Protein AF-A0A523E6E7-F1 (afdb_monomer_lite)

Structure (mmCIF, N/CA/C/O backbone):
data_AF-A0A523E6E7-F1
#
_entry.id   AF-A0A523E6E7-F1
#
loop_
_atom_site.group_PDB
_atom_site.id
_atom_site.type_symbol
_atom_site.label_atom_id
_atom_site.label_alt_id
_atom_site.label_comp_id
_atom_site.label_asym_id
_atom_site.label_entity_id
_atom_site.label_seq_id
_atom_site.pdbx_PDB_ins_code
_atom_site.Cartn_x
_atom_site.Cartn_y
_atom_site.Cartn_z
_atom_site.occupancy
_atom_site.B_iso_or_equiv
_atom_site.auth_seq_id
_atom_site.auth_comp_id
_atom_site.auth_asym_id
_atom_site.auth_atom_id
_atom_site.pdbx_PDB_model_num
ATOM 1 N N . MET A 1 1 ? 13.402 0.781 24.641 1.00 36.25 1 MET A N 1
ATOM 2 C CA . MET A 1 1 ? 13.009 0.880 23.218 1.00 36.25 1 MET A CA 1
ATOM 3 C C . MET A 1 1 ? 12.503 -0.488 22.808 1.00 36.25 1 MET A C 1
ATOM 5 O O . MET A 1 1 ? 13.314 -1.386 22.673 1.00 36.25 1 MET A O 1
ATOM 9 N N . CYS A 1 2 ? 11.187 -0.697 22.772 1.00 40.44 2 CYS A N 1
ATOM 10 C CA . CYS A 1 2 ? 10.641 -2.023 22.488 1.00 40.44 2 CYS A CA 1
ATOM 11 C C . CYS A 1 2 ? 10.742 -2.290 20.979 1.00 40.44 2 CYS A C 1
ATOM 13 O O . CYS A 1 2 ? 10.109 -1.590 20.183 1.00 40.44 2 CYS A O 1
ATOM 15 N N . GLU A 1 3 ? 11.596 -3.249 20.613 1.00 47.66 3 GLU A N 1
ATOM 16 C CA . GLU A 1 3 ? 11.561 -3.948 19.330 1.00 47.66 3 GLU A CA 1
ATOM 17 C C . GLU A 1 3 ? 10.139 -4.454 19.070 1.00 47.66 3 GLU A C 1
ATOM 19 O O . GLU A 1 3 ? 9.447 -4.880 19.989 1.00 47.66 3 GLU A O 1
ATOM 24 N N . PHE A 1 4 ? 9.704 -4.307 17.819 1.00 52.44 4 PHE A N 1
ATOM 25 C CA . PHE A 1 4 ? 8.418 -4.697 17.238 1.00 52.44 4 PHE A CA 1
ATOM 26 C C . PHE A 1 4 ? 7.470 -5.480 18.163 1.00 52.44 4 PHE A C 1
ATOM 28 O O . PHE A 1 4 ? 7.649 -6.668 18.413 1.00 52.44 4 PHE A O 1
ATOM 35 N N . CYS A 1 5 ? 6.412 -4.803 18.619 1.00 62.81 5 CYS A N 1
ATOM 36 C CA . CYS A 1 5 ? 5.275 -5.452 19.260 1.00 62.81 5 CYS A CA 1
ATOM 37 C C . CYS A 1 5 ? 4.720 -6.520 18.306 1.00 62.81 5 CYS A C 1
ATOM 39 O O . CYS A 1 5 ? 4.321 -6.191 17.186 1.00 62.81 5 CYS A O 1
ATOM 41 N N . ASP A 1 6 ? 4.751 -7.783 18.736 1.00 79.25 6 ASP A N 1
ATOM 42 C CA . ASP A 1 6 ? 4.168 -8.908 18.007 1.00 79.25 6 ASP A CA 1
ATOM 43 C C . ASP A 1 6 ? 2.715 -8.563 17.625 1.00 79.25 6 ASP A C 1
ATOM 45 O O . ASP A 1 6 ? 1.896 -8.325 18.520 1.00 79.25 6 ASP A O 1
ATOM 49 N N . PRO A 1 7 ? 2.371 -8.507 16.325 1.00 74.31 7 PRO A N 1
ATOM 50 C CA . PRO A 1 7 ? 1.036 -8.118 15.883 1.00 74.31 7 PRO A CA 1
ATOM 51 C C . PRO A 1 7 ? -0.063 -9.058 16.393 1.00 74.31 7 PRO A C 1
ATOM 53 O O . PRO A 1 7 ? -1.216 -8.635 16.477 1.00 74.31 7 PRO A O 1
ATOM 56 N N . LEU A 1 8 ? 0.275 -10.295 16.774 1.00 81.69 8 LEU A N 1
ATOM 57 C CA . LEU A 1 8 ? -0.661 -11.247 17.377 1.00 81.69 8 LEU A CA 1
ATOM 58 C C . LEU A 1 8 ? -0.976 -10.927 18.845 1.00 81.69 8 LEU A C 1
ATOM 60 O O . LEU A 1 8 ? -1.970 -11.409 19.382 1.00 81.69 8 LEU A O 1
ATOM 64 N N . ARG A 1 9 ? -0.155 -10.099 19.497 1.00 86.50 9 ARG A N 1
ATOM 65 C CA . ARG A 1 9 ? -0.335 -9.671 20.893 1.00 86.50 9 ARG A CA 1
ATOM 66 C C . ARG A 1 9 ? -1.022 -8.316 21.027 1.00 86.50 9 ARG A C 1
ATOM 68 O O . ARG A 1 9 ? -1.317 -7.891 22.143 1.00 86.50 9 ARG A O 1
ATOM 75 N N . ILE A 1 10 ? -1.275 -7.628 19.915 1.00 87.94 10 ILE A N 1
ATOM 76 C CA . ILE A 1 10 ? -1.958 -6.337 19.926 1.00 87.94 10 ILE A CA 1
ATOM 77 C C . ILE A 1 10 ? -3.463 -6.572 20.126 1.00 87.94 10 ILE A C 1
ATOM 79 O O . ILE A 1 10 ? -4.079 -7.280 19.328 1.00 87.94 10 ILE A O 1
ATOM 83 N N . PRO A 1 11 ? -4.095 -5.949 21.138 1.00 92.19 11 PRO A N 1
ATOM 84 C CA . PRO A 1 11 ? -5.539 -6.019 21.313 1.00 92.19 11 PRO A CA 1
ATOM 85 C C . PRO A 1 11 ? -6.225 -5.108 20.286 1.00 92.19 11 PRO A C 1
ATOM 87 O O . PRO A 1 11 ? -6.617 -3.984 20.597 1.00 92.19 11 PRO A O 1
ATOM 90 N N . TRP A 1 12 ? -6.359 -5.571 19.040 1.00 93.81 12 TRP A N 1
ATOM 91 C CA . TRP A 1 12 ? -6.906 -4.773 17.935 1.00 93.81 12 TRP A CA 1
ATOM 92 C C . TRP A 1 12 ? -8.300 -4.207 18.247 1.00 93.81 12 TRP A C 1
ATOM 94 O O . TRP A 1 12 ? -8.553 -3.039 17.960 1.00 93.81 12 TRP A O 1
ATOM 104 N N . GLY A 1 13 ? -9.153 -4.971 18.941 1.00 94.31 13 GLY A N 1
ATOM 105 C CA . GLY A 1 13 ? -10.468 -4.513 19.409 1.00 94.31 13 GLY A CA 1
ATOM 106 C C . GLY A 1 13 ? -10.442 -3.404 20.483 1.00 94.31 13 GLY A C 1
ATOM 107 O O . GLY A 1 13 ? -11.434 -2.716 20.732 1.00 94.31 13 GLY A O 1
ATOM 108 N N . ALA A 1 14 ? -9.298 -3.162 21.124 1.00 95.00 14 ALA A N 1
ATOM 109 C CA . ALA A 1 14 ? -9.123 -2.070 22.083 1.00 95.00 14 ALA A CA 1
ATOM 110 C C . ALA A 1 14 ? -8.683 -0.754 21.417 1.00 95.00 14 ALA A C 1
ATOM 112 O O . ALA A 1 14 ? -8.590 0.282 22.080 1.00 95.00 14 ALA A O 1
ATOM 113 N N . LEU A 1 15 ? -8.422 -0.752 20.105 1.00 94.75 15 LEU A N 1
ATOM 114 C CA . LEU A 1 15 ? -8.057 0.469 19.397 1.00 94.75 15 LEU A CA 1
ATOM 115 C C . LEU A 1 15 ? -9.234 1.446 19.348 1.00 94.75 15 LEU A C 1
ATOM 117 O O . LEU A 1 15 ? -10.399 1.080 19.201 1.00 94.75 15 LEU A O 1
ATOM 121 N N . ARG A 1 16 ? -8.904 2.724 19.507 1.00 95.06 16 ARG A N 1
ATOM 122 C CA . ARG A 1 16 ? -9.839 3.846 19.505 1.00 95.06 16 ARG A CA 1
ATOM 123 C C . ARG A 1 16 ? -9.319 4.904 18.549 1.00 95.06 16 ARG A C 1
ATOM 125 O O . ARG A 1 16 ? -8.188 4.810 18.060 1.00 95.06 16 ARG A O 1
ATOM 132 N N . ARG A 1 17 ? -10.143 5.911 18.283 1.00 95.81 17 ARG A N 1
ATOM 133 C CA . ARG A 1 17 ? -9.821 6.987 17.344 1.00 95.81 17 ARG A CA 1
ATOM 134 C C . ARG A 1 17 ? -8.502 7.679 17.697 1.00 95.81 17 ARG A C 1
ATOM 136 O O . ARG A 1 17 ? -7.725 8.013 16.813 1.00 95.81 17 ARG A O 1
ATOM 143 N N . GLU A 1 18 ? -8.209 7.858 18.975 1.00 96.19 18 GLU A N 1
ATOM 144 C CA . GLU A 1 18 ? -6.989 8.499 19.470 1.00 96.19 18 GLU A CA 1
ATOM 145 C C . GLU A 1 18 ? -5.752 7.687 19.062 1.00 96.19 18 GLU A C 1
ATOM 147 O O . GLU A 1 18 ? -4.779 8.235 18.541 1.00 96.19 18 GLU A O 1
ATOM 152 N N . HIS A 1 19 ? -5.825 6.360 19.210 1.00 95.75 19 HIS A N 1
ATOM 153 C CA . HIS A 1 19 ? -4.760 5.440 18.816 1.00 95.75 19 HIS A CA 1
ATOM 154 C C . HIS A 1 19 ? -4.542 5.444 17.300 1.00 95.75 19 HIS A C 1
ATOM 156 O O . HIS A 1 19 ? -3.401 5.508 16.834 1.00 95.75 19 HIS A O 1
ATOM 162 N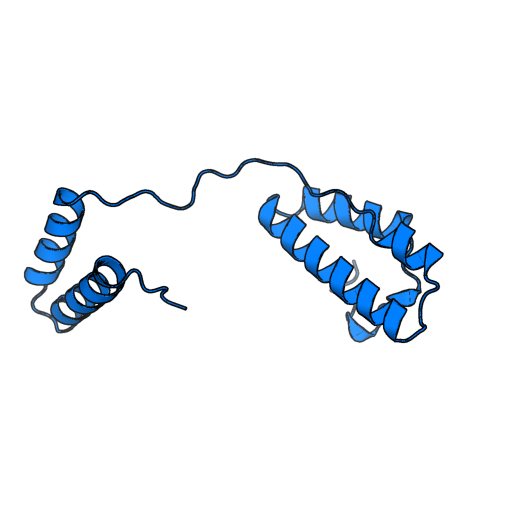 N . THR A 1 20 ? -5.621 5.409 16.513 1.00 96.31 20 THR A N 1
ATOM 163 C CA . THR A 1 20 ? -5.511 5.381 15.049 1.00 96.31 20 THR A CA 1
ATOM 164 C C . THR A 1 20 ? -5.022 6.712 14.479 1.00 96.31 20 THR A C 1
ATOM 166 O O . THR A 1 20 ? -4.234 6.715 13.532 1.00 96.31 20 THR A O 1
ATOM 169 N N . GLN A 1 21 ? -5.381 7.843 15.095 1.00 97.06 21 GLN A N 1
ATOM 170 C CA . GLN A 1 21 ? -4.838 9.160 14.745 1.00 97.06 21 GLN A CA 1
ATOM 171 C C . GLN A 1 21 ? -3.361 9.304 15.125 1.00 97.06 21 GLN A C 1
ATOM 173 O O . GLN A 1 21 ? -2.575 9.804 14.318 1.00 97.06 21 GLN A O 1
ATOM 178 N N . ALA A 1 22 ? -2.952 8.818 16.301 1.00 96.19 22 ALA A N 1
ATOM 179 C CA . ALA A 1 22 ? -1.543 8.797 16.692 1.00 96.19 22 ALA A CA 1
ATOM 180 C C . ALA A 1 22 ? -0.707 7.940 15.726 1.00 96.19 22 ALA A C 1
ATOM 182 O O . ALA A 1 22 ? 0.386 8.334 15.315 1.00 96.19 22 ALA A O 1
ATOM 183 N N . LEU A 1 23 ? -1.241 6.791 15.302 1.00 95.44 23 LEU A N 1
ATOM 184 C CA . LEU A 1 23 ? -0.593 5.941 14.309 1.00 95.44 23 LEU A CA 1
ATOM 185 C C . LEU A 1 23 ? -0.521 6.628 12.940 1.00 95.44 23 LEU A C 1
ATOM 187 O O . LEU A 1 23 ? 0.526 6.586 12.299 1.00 95.44 23 LEU A O 1
ATOM 191 N N . ARG A 1 24 ? -1.583 7.324 12.513 1.00 97.06 24 ARG A N 1
ATOM 192 C CA . ARG A 1 24 ? -1.579 8.136 11.286 1.00 97.06 24 ARG A CA 1
ATOM 193 C C . ARG A 1 24 ? -0.461 9.178 11.295 1.00 97.06 24 ARG A C 1
ATOM 195 O O . ARG A 1 24 ? 0.229 9.305 10.288 1.00 97.06 24 ARG A O 1
ATOM 202 N N . ALA A 1 25 ? -0.280 9.898 12.403 1.00 97.00 25 ALA A N 1
ATOM 203 C CA . ALA A 1 25 ? 0.783 10.893 12.549 1.00 97.00 25 ALA A CA 1
ATOM 204 C C . ALA A 1 25 ? 2.175 10.250 12.430 1.00 97.00 25 ALA A C 1
ATOM 206 O O . ALA A 1 25 ? 2.952 10.632 11.560 1.00 97.00 25 ALA A O 1
ATOM 207 N N . LYS A 1 26 ? 2.433 9.176 13.187 1.00 96.69 26 LYS A N 1
ATOM 208 C CA . LYS A 1 26 ? 3.709 8.439 13.128 1.00 96.69 26 LYS A CA 1
ATOM 209 C C . LYS A 1 26 ? 4.008 7.860 11.743 1.00 96.69 26 LYS A C 1
ATOM 211 O O . LYS A 1 26 ? 5.155 7.836 11.306 1.00 96.69 26 LYS A O 1
ATOM 216 N N . LEU A 1 27 ? 2.989 7.360 11.044 1.00 96.25 27 LEU A N 1
ATOM 217 C CA . LEU A 1 27 ? 3.151 6.840 9.686 1.00 96.25 27 LEU A CA 1
ATOM 218 C C . LEU A 1 27 ? 3.444 7.955 8.678 1.00 96.25 27 LEU A C 1
ATOM 220 O O . LEU A 1 27 ? 4.215 7.714 7.754 1.00 96.25 27 LEU A O 1
ATOM 224 N N . ALA A 1 28 ? 2.856 9.140 8.859 1.00 96.00 28 ALA A N 1
ATOM 225 C CA . ALA A 1 28 ? 3.126 10.306 8.022 1.00 96.00 28 ALA A CA 1
ATOM 226 C C . ALA A 1 28 ? 4.557 10.837 8.201 1.00 96.00 28 ALA A C 1
ATOM 228 O O . ALA A 1 28 ? 5.154 11.289 7.235 1.00 96.00 28 ALA A O 1
ATOM 229 N N . GLU A 1 29 ? 5.113 10.753 9.412 1.00 95.75 29 GLU A N 1
ATOM 230 C CA . GLU A 1 29 ? 6.503 11.140 9.695 1.00 95.75 29 GLU A CA 1
ATOM 231 C C . GLU A 1 29 ? 7.520 10.128 9.149 1.00 95.75 29 GLU A C 1
ATOM 233 O O . GLU A 1 29 ? 8.624 10.496 8.758 1.00 95.75 29 GLU A O 1
ATOM 238 N N . ARG A 1 30 ? 7.165 8.836 9.132 1.00 95.50 30 ARG A N 1
ATOM 239 C CA . ARG A 1 30 ? 8.102 7.749 8.804 1.00 95.50 30 ARG A CA 1
ATOM 240 C C . ARG A 1 30 ? 8.108 7.335 7.333 1.00 95.50 30 ARG A C 1
ATOM 242 O O . ARG A 1 30 ? 9.089 6.748 6.880 1.00 95.50 30 ARG A O 1
ATOM 249 N N . TYR A 1 31 ? 7.011 7.538 6.610 1.00 94.56 31 TYR A N 1
ATOM 250 C CA . TYR A 1 31 ? 6.835 6.996 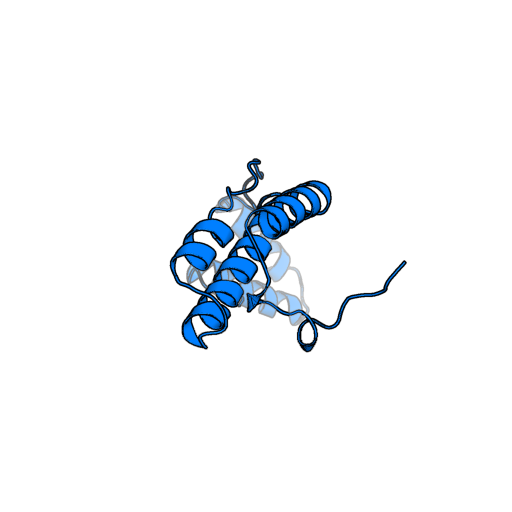5.264 1.00 94.56 31 TYR A CA 1
ATOM 251 C C . TYR A 1 31 ? 6.334 8.044 4.279 1.00 94.56 31 TYR A C 1
ATOM 253 O O . TYR A 1 31 ? 5.515 8.893 4.615 1.00 94.56 31 TYR A O 1
ATOM 261 N N . GLU A 1 32 ? 6.725 7.868 3.016 1.00 93.25 32 GLU A N 1
ATOM 262 C CA . GLU A 1 32 ? 6.105 8.564 1.890 1.00 93.25 32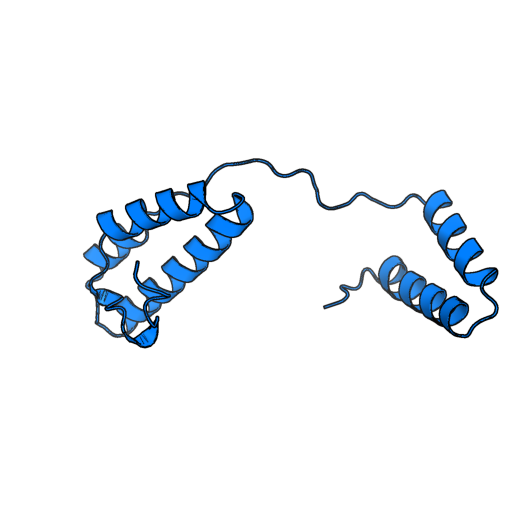 GLU A CA 1
ATOM 263 C C . GLU A 1 32 ? 4.574 8.379 1.888 1.00 93.25 32 GLU A C 1
ATOM 265 O O . GLU A 1 32 ? 4.097 7.284 2.226 1.00 93.25 32 GLU A O 1
ATOM 270 N N . PRO A 1 33 ? 3.789 9.376 1.434 1.00 94.38 33 PRO A N 1
ATOM 271 C CA . PRO A 1 33 ? 2.327 9.376 1.522 1.00 94.38 33 PRO A CA 1
ATOM 272 C C . PRO A 1 33 ? 1.670 8.083 1.029 1.00 94.38 33 PRO A C 1
ATOM 274 O O . PRO A 1 33 ? 0.799 7.529 1.697 1.00 94.38 33 PRO A O 1
ATOM 277 N N . ALA A 1 34 ? 2.120 7.547 -0.110 1.00 93.50 34 ALA A N 1
ATOM 278 C CA . ALA A 1 34 ? 1.617 6.283 -0.644 1.00 93.50 34 ALA A CA 1
ATOM 279 C C . ALA A 1 34 ? 1.882 5.104 0.311 1.00 93.50 34 ALA A C 1
ATOM 281 O O . ALA A 1 34 ? 0.977 4.327 0.603 1.00 93.50 34 ALA A O 1
ATOM 282 N N . GLY A 1 35 ? 3.098 5.000 0.854 1.00 94.19 35 GLY A N 1
ATOM 283 C CA . GLY A 1 35 ? 3.471 3.948 1.799 1.00 94.19 35 GLY A CA 1
ATOM 284 C C . GLY A 1 35 ? 2.752 4.067 3.145 1.00 94.19 35 GLY A C 1
ATOM 285 O O . GLY A 1 35 ? 2.386 3.045 3.735 1.00 94.19 35 GLY A O 1
ATOM 286 N N . ALA A 1 36 ? 2.516 5.291 3.621 1.00 96.25 36 ALA A N 1
ATOM 287 C CA . ALA A 1 36 ? 1.704 5.547 4.805 1.00 96.25 36 ALA A CA 1
ATOM 288 C C . ALA A 1 36 ? 0.242 5.128 4.564 1.00 96.25 36 ALA A C 1
ATOM 290 O O . ALA A 1 36 ? -0.330 4.378 5.355 1.00 96.25 36 ALA A O 1
ATOM 291 N N . ASN A 1 37 ? -0.342 5.528 3.431 1.00 96.38 37 ASN A N 1
ATOM 292 C CA . ASN A 1 37 ? -1.727 5.214 3.072 1.00 96.38 37 ASN A CA 1
ATOM 293 C C . ASN A 1 37 ? -1.970 3.713 2.848 1.00 96.38 37 ASN A C 1
ATOM 295 O O . ASN A 1 37 ? -3.028 3.216 3.241 1.00 96.38 37 ASN A O 1
ATOM 299 N N . THR A 1 38 ? -1.005 2.964 2.304 1.00 96.75 38 THR A N 1
ATOM 300 C CA . THR A 1 38 ? -1.088 1.492 2.226 1.00 96.75 38 THR A CA 1
ATOM 301 C C . THR A 1 38 ? -1.226 0.873 3.617 1.00 96.75 38 THR A C 1
ATOM 303 O O . THR A 1 38 ? -2.097 0.036 3.841 1.00 96.75 38 THR A O 1
ATOM 306 N N . ARG A 1 39 ? -0.423 1.326 4.588 1.00 96.56 39 ARG A N 1
ATOM 307 C CA . ARG A 1 39 ? -0.478 0.831 5.976 1.00 96.56 39 ARG A CA 1
ATOM 308 C C . ARG A 1 39 ? -1.769 1.229 6.684 1.00 96.56 39 ARG A C 1
ATOM 310 O O . ARG A 1 39 ? -2.352 0.410 7.384 1.00 96.56 39 ARG A O 1
ATOM 317 N N . LEU A 1 40 ? -2.252 2.451 6.461 1.00 97.06 40 LEU A N 1
ATOM 318 C CA . LEU A 1 40 ? -3.560 2.883 6.962 1.00 97.06 40 LEU A CA 1
ATOM 319 C C . LEU A 1 40 ? -4.703 2.049 6.375 1.00 97.06 40 LEU A C 1
ATOM 321 O O . LEU A 1 40 ? -5.671 1.757 7.068 1.00 97.06 40 LEU A O 1
ATOM 325 N N . SER A 1 41 ? -4.595 1.643 5.111 1.00 97.56 41 SER A N 1
ATOM 326 C CA . SER A 1 41 ? -5.582 0.766 4.474 1.00 97.56 41 SER A CA 1
ATOM 327 C C . SER A 1 41 ? -5.565 -0.633 5.088 1.00 97.56 41 SER A C 1
ATOM 329 O O . SER A 1 41 ? -6.627 -1.154 5.415 1.00 97.56 41 SER A O 1
ATOM 331 N N . ALA A 1 42 ? -4.376 -1.187 5.349 1.00 96.38 42 ALA A N 1
ATOM 332 C CA . ALA A 1 42 ? -4.238 -2.442 6.086 1.00 96.38 42 ALA A CA 1
ATOM 333 C C . ALA A 1 42 ? -4.859 -2.347 7.491 1.00 96.38 42 ALA A C 1
ATOM 335 O O . ALA A 1 42 ? -5.647 -3.207 7.868 1.00 96.38 42 ALA A O 1
ATOM 336 N N . LEU A 1 43 ? -4.591 -1.263 8.229 1.00 95.81 43 LEU A N 1
ATOM 337 C CA . LEU A 1 43 ? -5.175 -1.027 9.552 1.00 95.81 43 LEU A CA 1
ATOM 338 C C . LEU A 1 43 ? -6.710 -1.006 9.522 1.00 95.81 43 LEU A C 1
ATOM 340 O O . LEU A 1 43 ? -7.336 -1.625 10.376 1.00 95.81 43 LEU A O 1
ATOM 344 N N . ARG A 1 44 ? -7.327 -0.333 8.538 1.00 97.12 44 ARG A N 1
ATOM 345 C CA . ARG A 1 44 ? -8.794 -0.347 8.386 1.00 97.12 44 ARG A CA 1
ATOM 346 C C . ARG A 1 44 ? -9.329 -1.762 8.156 1.00 97.12 44 ARG A C 1
ATOM 348 O O . ARG A 1 44 ? -10.375 -2.095 8.701 1.00 97.12 44 ARG A O 1
ATOM 355 N N . GLY A 1 45 ? -8.608 -2.581 7.388 1.00 96.94 45 GLY A N 1
ATOM 356 C CA . GLY A 1 45 ? -8.926 -3.998 7.197 1.00 96.94 45 GLY A CA 1
ATOM 357 C C . GLY A 1 45 ? -8.879 -4.783 8.507 1.00 96.94 45 GLY A C 1
ATOM 358 O O . GLY A 1 45 ? -9.849 -5.443 8.852 1.00 96.94 45 GLY A O 1
ATOM 359 N N . VAL A 1 46 ? -7.808 -4.636 9.292 1.00 95.88 46 VAL A N 1
ATOM 360 C CA . VAL A 1 46 ? -7.679 -5.323 10.591 1.00 95.88 46 VAL A CA 1
ATOM 361 C C . VAL A 1 46 ? -8.792 -4.917 11.562 1.00 95.88 46 VAL A C 1
ATOM 363 O O . VAL A 1 46 ? -9.389 -5.774 12.207 1.00 95.88 46 VAL A O 1
ATOM 366 N N . LEU A 1 47 ? -9.124 -3.624 11.642 1.00 96.44 47 LEU A N 1
ATOM 367 C CA . LEU A 1 47 ? -10.218 -3.146 12.495 1.00 96.44 47 LEU A CA 1
ATOM 368 C C . LEU A 1 47 ? -11.590 -3.645 12.031 1.00 96.44 47 LEU A C 1
ATOM 370 O O . LEU A 1 47 ? -12.471 -3.855 12.862 1.00 96.44 47 LEU A O 1
ATOM 374 N N . LYS A 1 48 ? -11.773 -3.848 10.720 1.00 97.12 48 LYS A N 1
ATOM 375 C CA . LYS A 1 48 ? -12.993 -4.452 10.177 1.00 97.12 48 LYS A CA 1
ATOM 376 C C . LYS A 1 48 ? -13.135 -5.895 10.654 1.00 97.12 48 LYS A C 1
ATOM 378 O O . LYS A 1 48 ? -14.203 -6.255 11.131 1.00 97.12 48 LYS A O 1
ATOM 383 N N . GLU A 1 49 ? -12.067 -6.684 10.588 1.00 96.81 49 GLU A N 1
ATOM 384 C CA . GLU A 1 49 ? -12.088 -8.066 11.082 1.00 96.81 49 GLU A CA 1
ATOM 385 C C . GLU A 1 49 ? -12.293 -8.130 12.602 1.00 96.81 49 GLU A C 1
ATOM 387 O O . GLU A 1 49 ? -13.082 -8.936 13.081 1.00 96.81 49 GLU A O 1
ATOM 392 N N . ALA A 1 50 ? -11.672 -7.229 13.372 1.00 95.75 50 ALA A N 1
ATOM 393 C CA . ALA A 1 50 ? -11.898 -7.146 14.818 1.00 95.75 50 ALA A CA 1
ATOM 394 C C . ALA A 1 50 ? -13.374 -6.866 15.165 1.00 95.75 50 ALA A C 1
ATOM 396 O O . ALA A 1 50 ? -13.916 -7.454 16.101 1.00 95.75 50 ALA A O 1
ATOM 397 N N . TRP A 1 51 ? -14.043 -6.002 14.396 1.00 96.94 51 TRP A N 1
ATOM 398 C CA . TRP A 1 51 ? -15.481 -5.760 14.529 1.00 96.94 51 TRP A CA 1
ATOM 399 C C . TRP A 1 51 ? -16.317 -6.993 14.157 1.00 96.94 51 TRP A C 1
ATOM 401 O O . TRP A 1 51 ? -17.189 -7.381 14.930 1.00 96.94 51 TRP A O 1
ATOM 411 N N . LEU A 1 52 ? -16.025 -7.653 13.030 1.00 96.94 52 LEU A N 1
ATOM 412 C CA . LEU A 1 52 ? -16.745 -8.863 12.604 1.00 96.94 52 LEU A CA 1
ATOM 413 C C . LEU A 1 52 ? -16.603 -10.024 13.600 1.00 96.94 52 LEU A C 1
ATOM 415 O O . LEU A 1 52 ? -17.534 -10.806 13.769 1.00 96.94 52 LEU A O 1
ATOM 419 N N . LEU A 1 53 ? -15.469 -10.107 14.298 1.00 96.06 53 LEU A N 1
ATOM 420 C CA . LEU A 1 53 ? -15.225 -11.067 15.379 1.00 96.06 53 LEU A CA 1
ATOM 421 C C . LEU A 1 53 ? -15.872 -10.667 16.719 1.00 96.06 53 LEU A C 1
ATOM 423 O O . LEU A 1 53 ? -15.661 -11.347 17.722 1.00 96.06 53 LEU A O 1
ATOM 427 N N . GLY A 1 54 ? -16.618 -9.559 16.773 1.00 95.75 54 GLY A N 1
ATOM 428 C CA . GLY A 1 54 ? -17.280 -9.077 17.988 1.00 95.75 54 GLY A CA 1
ATOM 429 C C . GLY A 1 54 ? -16.330 -8.487 19.036 1.00 95.75 54 GLY A C 1
ATOM 430 O O . GLY A 1 54 ? -16.723 -8.294 20.182 1.00 95.75 54 GLY A O 1
ATOM 431 N N . GLN A 1 55 ? -15.081 -8.180 18.672 1.00 95.00 55 GLN A N 1
ATOM 432 C CA . GLN A 1 55 ? -14.094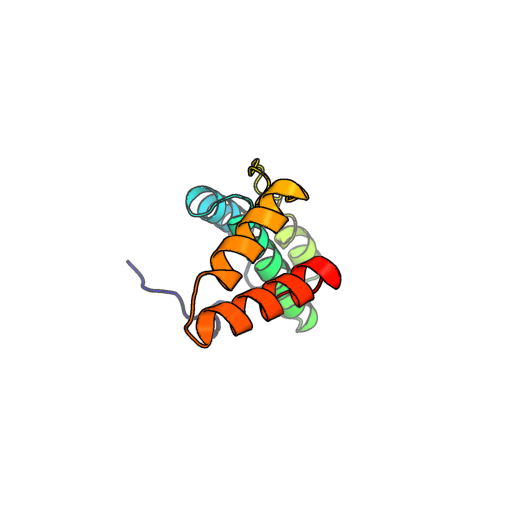 -7.582 19.585 1.00 95.00 55 GLN A CA 1
ATOM 433 C C . GLN A 1 55 ? -14.272 -6.064 19.732 1.00 95.00 55 GLN A C 1
ATOM 435 O O . GLN A 1 55 ? -13.620 -5.437 20.570 1.00 95.00 55 GLN A O 1
ATOM 440 N N . MET A 1 56 ? -15.124 -5.464 18.898 1.00 94.69 56 MET A N 1
ATOM 441 C CA . MET A 1 56 ? -15.463 -4.045 18.900 1.00 94.69 56 MET A CA 1
ATOM 442 C C . MET A 1 56 ? -16.942 -3.842 18.622 1.00 94.69 56 MET A C 1
ATOM 444 O O . MET A 1 56 ? -17.523 -4.529 17.789 1.00 94.69 56 MET A O 1
ATOM 448 N N . ASP A 1 57 ? -17.512 -2.831 19.267 1.00 95.31 57 ASP A N 1
ATOM 449 C CA . ASP A 1 57 ? -18.829 -2.316 18.912 1.00 95.31 57 ASP A CA 1
ATOM 450 C C . ASP A 1 57 ? -18.789 -1.539 17.581 1.00 95.31 57 ASP A C 1
ATOM 452 O O . ASP A 1 57 ? -17.761 -0.953 17.216 1.00 95.31 57 ASP A O 1
ATOM 456 N N . ALA A 1 58 ? -19.920 -1.500 16.874 1.00 95.69 58 ALA A N 1
ATOM 457 C CA . ALA A 1 58 ? -20.054 -0.802 15.598 1.00 95.69 58 ALA A CA 1
ATOM 458 C C . ALA A 1 58 ? -19.739 0.703 15.706 1.00 95.69 58 ALA A C 1
ATOM 460 O O . ALA A 1 58 ? -19.053 1.257 14.843 1.00 95.69 58 ALA A O 1
ATOM 461 N N . GLU A 1 59 ? -20.167 1.378 16.776 1.00 96.12 59 GLU A N 1
ATOM 462 C CA . GLU A 1 59 ? -19.915 2.810 16.972 1.00 96.12 59 GLU A CA 1
ATOM 463 C C . GLU A 1 59 ? -18.416 3.084 17.183 1.00 96.12 59 GLU A C 1
ATOM 465 O O . GLU A 1 59 ? -17.840 4.033 16.638 1.00 96.12 59 GLU A O 1
ATOM 470 N N . LEU A 1 60 ? -17.750 2.225 17.960 1.00 95.12 60 LEU A N 1
ATOM 471 C CA . LEU A 1 60 ? -16.304 2.299 18.172 1.00 95.12 60 LEU A CA 1
ATOM 472 C C . LEU A 1 60 ? -15.538 2.021 16.878 1.00 95.12 60 LEU A C 1
ATOM 474 O O . LEU A 1 60 ? -14.566 2.722 16.592 1.00 95.12 60 LEU A O 1
ATOM 478 N N . TYR A 1 61 ? -15.994 1.053 16.083 1.00 97.00 61 TYR A N 1
ATOM 479 C CA . TYR A 1 61 ? -15.440 0.750 14.767 1.00 97.00 61 TYR A CA 1
ATOM 480 C C . TYR A 1 61 ? -15.499 1.951 13.831 1.00 97.00 61 TYR A C 1
ATOM 482 O O . TYR A 1 61 ? -14.447 2.397 13.365 1.00 97.00 61 TYR A O 1
ATOM 490 N N . HIS A 1 62 ? -16.684 2.531 13.628 1.00 97.06 62 HIS A N 1
ATOM 491 C CA . HIS A 1 62 ? -16.853 3.688 12.751 1.00 97.06 62 HIS A CA 1
ATOM 492 C C . HIS A 1 62 ? -15.974 4.871 13.173 1.00 97.06 62 HIS A C 1
ATOM 494 O O . HIS A 1 62 ? -15.331 5.494 12.329 1.00 97.06 62 HIS A O 1
ATOM 500 N N . ARG A 1 63 ? -15.854 5.136 14.481 1.00 96.75 63 ARG A N 1
ATOM 501 C CA . ARG A 1 63 ? -14.954 6.184 14.990 1.00 96.75 63 ARG A CA 1
ATOM 502 C C . ARG A 1 63 ? -13.475 5.858 14.783 1.00 96.75 63 ARG A C 1
ATOM 504 O O . ARG A 1 63 ? -12.694 6.760 14.482 1.00 96.75 63 ARG A O 1
ATOM 511 N N . ALA A 1 64 ? -13.069 4.601 14.960 1.00 96.69 64 ALA A N 1
ATOM 512 C CA . ALA A 1 64 ? -11.671 4.191 14.862 1.00 96.69 64 ALA A CA 1
ATOM 513 C C . ALA A 1 64 ? -11.142 4.215 13.418 1.00 96.69 64 ALA A C 1
ATOM 515 O O . ALA A 1 64 ? -9.982 4.582 13.208 1.00 96.69 64 ALA A O 1
ATOM 516 N N . ILE A 1 65 ? -11.972 3.866 12.427 1.00 96.38 65 ILE A N 1
ATOM 517 C CA . ILE A 1 65 ? -11.576 3.837 11.006 1.00 96.38 65 ILE A CA 1
ATOM 518 C C . ILE A 1 65 ? -11.593 5.202 10.316 1.00 96.38 65 ILE A C 1
ATOM 520 O O . ILE A 1 65 ? -11.080 5.307 9.195 1.00 96.38 65 ILE A O 1
ATOM 524 N N . GLU A 1 66 ? -12.140 6.230 10.975 1.00 96.69 66 GLU A N 1
ATOM 525 C CA . GLU A 1 66 ? -12.201 7.615 10.498 1.00 96.69 66 GLU A CA 1
ATOM 526 C C . GLU A 1 66 ? -10.805 8.262 10.519 1.00 96.69 66 GLU A C 1
ATOM 528 O O . GLU A 1 66 ? -10.471 9.161 11.296 1.00 96.69 66 GLU A O 1
ATOM 533 N N . ILE A 1 67 ? -9.936 7.732 9.662 1.00 94.31 67 ILE A N 1
ATOM 534 C CA . ILE A 1 67 ? -8.537 8.098 9.520 1.00 94.31 67 ILE A CA 1
ATOM 535 C C . ILE A 1 67 ? -8.381 8.747 8.155 1.00 94.31 67 ILE A C 1
ATOM 537 O O . ILE A 1 67 ? -8.548 8.096 7.121 1.00 94.31 67 ILE A O 1
ATOM 541 N N . LYS A 1 68 ? -8.015 10.026 8.135 1.00 94.44 68 LYS A N 1
ATOM 542 C CA . LYS A 1 68 ? -7.759 10.740 6.882 1.00 94.44 68 LYS A CA 1
ATOM 543 C C . LYS A 1 68 ? -6.498 10.204 6.208 1.00 94.44 68 LYS A C 1
ATOM 545 O O . LYS A 1 68 ? -5.541 9.805 6.872 1.00 94.44 68 LYS A O 1
ATOM 550 N N . THR A 1 69 ? -6.481 10.210 4.882 1.00 95.38 69 THR A N 1
ATOM 551 C CA . THR A 1 69 ? -5.274 9.876 4.122 1.00 95.38 69 THR A CA 1
ATOM 552 C C . THR A 1 69 ? -4.181 10.909 4.379 1.00 95.38 69 THR A C 1
ATOM 554 O O . THR A 1 69 ? -4.447 12.104 4.536 1.00 95.38 69 THR A O 1
ATOM 557 N N . VAL A 1 70 ? -2.932 10.452 4.414 1.00 95.50 70 VAL A N 1
ATOM 558 C CA . VAL A 1 70 ? -1.768 11.337 4.383 1.00 95.50 70 VAL A CA 1
ATOM 559 C C . VAL A 1 70 ? -1.686 11.926 2.979 1.00 95.50 70 VAL A C 1
ATOM 561 O O . VAL A 1 70 ? -1.661 11.184 1.994 1.00 95.50 70 VAL A O 1
ATOM 564 N N . LYS A 1 71 ? -1.719 13.256 2.888 1.00 93.44 71 LYS A N 1
ATOM 565 C CA . LYS A 1 71 ? -1.601 13.973 1.618 1.00 93.44 71 LYS A CA 1
ATOM 566 C C . LYS A 1 71 ? -0.135 14.062 1.214 1.00 93.44 71 LYS A C 1
ATOM 568 O O . LYS A 1 71 ? 0.727 14.266 2.060 1.00 93.44 71 LYS A O 1
ATOM 573 N N . GLY A 1 72 ? 0.110 13.969 -0.081 1.00 87.88 72 GLY A N 1
ATOM 574 C CA . GLY A 1 72 ? 1.366 14.357 -0.695 1.00 87.88 72 GLY A CA 1
ATOM 575 C C . GLY A 1 72 ? 1.399 13.926 -2.150 1.00 87.88 72 GLY A C 1
ATOM 576 O O . GLY A 1 72 ? 0.604 13.089 -2.583 1.00 87.88 72 GLY A O 1
ATOM 577 N N . GLU A 1 73 ? 2.291 14.550 -2.901 1.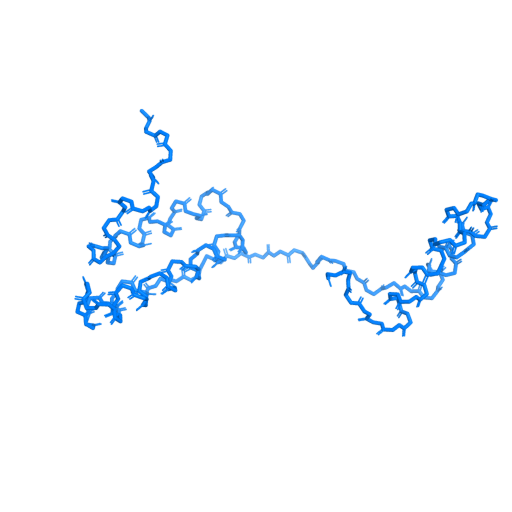00 78.31 73 GLU A N 1
ATOM 578 C CA . GLU A 1 73 ? 2.425 14.336 -4.333 1.00 78.31 73 GLU A CA 1
ATOM 579 C C . GLU A 1 73 ? 3.633 13.456 -4.612 1.00 78.31 73 GLU A C 1
ATOM 581 O O . GLU A 1 73 ? 4.677 13.569 -3.972 1.00 78.31 73 GLU A O 1
ATOM 586 N N . LYS A 1 74 ? 3.483 12.565 -5.587 1.00 73.50 74 LYS A N 1
ATOM 587 C CA . LYS A 1 74 ? 4.587 11.775 -6.111 1.00 73.50 74 LYS A CA 1
ATOM 588 C C . LYS A 1 74 ? 4.666 12.017 -7.604 1.00 73.50 74 LYS A C 1
ATOM 590 O O . LYS A 1 74 ? 3.648 11.969 -8.293 1.00 73.50 74 LYS A O 1
ATOM 595 N N . LEU A 1 75 ? 5.881 12.208 -8.105 1.00 75.06 75 LEU A N 1
ATOM 596 C CA . LEU A 1 75 ? 6.113 12.200 -9.542 1.00 75.06 75 LEU A CA 1
ATOM 597 C C . LEU A 1 75 ? 5.683 10.842 -10.124 1.00 75.06 75 LEU A C 1
ATOM 599 O O . LEU A 1 75 ? 5.949 9.798 -9.512 1.00 75.06 75 LEU A O 1
ATOM 603 N N . PRO A 1 76 ? 5.017 10.829 -11.289 1.00 75.44 76 PRO A N 1
ATOM 604 C CA . PRO A 1 76 ? 4.599 9.589 -11.921 1.00 75.44 76 PRO A CA 1
ATOM 605 C C . PRO A 1 76 ? 5.808 8.674 -12.145 1.00 75.44 76 PRO A C 1
ATOM 607 O O . PRO A 1 76 ? 6.854 9.093 -12.643 1.00 75.44 76 PRO A O 1
ATOM 610 N N . SER A 1 77 ? 5.671 7.404 -11.758 1.00 71.50 77 SER A N 1
ATOM 611 C CA . SER A 1 77 ? 6.732 6.399 -11.861 1.00 71.50 77 SER A CA 1
ATOM 612 C C . SER A 1 77 ? 6.815 5.843 -13.283 1.00 71.50 77 SER A C 1
ATOM 614 O O . SER A 1 77 ? 6.493 4.680 -13.529 1.00 71.50 77 SER A O 1
ATOM 616 N N . GLY A 1 78 ? 7.208 6.699 -14.222 1.00 80.38 78 GLY A N 1
ATOM 617 C CA . GLY A 1 78 ? 7.393 6.352 -15.624 1.00 80.38 78 GLY A CA 1
ATOM 618 C C . GLY A 1 78 ? 6.640 7.267 -16.581 1.00 80.38 78 GLY A C 1
ATOM 619 O O . GLY A 1 78 ? 5.757 8.036 -16.206 1.00 80.38 78 GLY A O 1
ATOM 620 N N . ARG A 1 79 ? 7.019 7.165 -17.853 1.00 87.62 79 ARG A N 1
ATOM 621 C CA . ARG A 1 79 ? 6.362 7.840 -18.971 1.00 87.62 79 ARG A CA 1
ATOM 622 C C . ARG A 1 79 ? 6.249 6.896 -20.154 1.00 87.62 79 ARG A C 1
ATOM 624 O O . ARG A 1 79 ? 6.977 5.908 -20.238 1.00 87.62 79 ARG A O 1
ATOM 631 N N . HIS A 1 80 ? 5.398 7.259 -21.104 1.00 87.81 80 HIS A N 1
ATOM 632 C CA . HIS A 1 80 ? 5.340 6.570 -22.382 1.00 87.81 80 HIS A CA 1
ATOM 633 C C . HIS A 1 80 ? 6.719 6.588 -23.073 1.00 87.81 80 HIS A C 1
ATOM 635 O O . HIS A 1 80 ? 7.344 7.647 -23.235 1.00 87.81 80 HIS A O 1
ATOM 641 N N . ILE A 1 81 ? 7.187 5.403 -23.473 1.00 90.50 81 ILE A N 1
ATOM 642 C CA . ILE A 1 81 ? 8.430 5.219 -24.226 1.00 90.50 81 ILE A CA 1
ATOM 643 C C . ILE A 1 81 ? 8.132 5.504 -25.696 1.00 90.50 81 ILE A C 1
ATOM 645 O O . ILE A 1 81 ? 7.263 4.877 -26.302 1.00 90.50 81 ILE A O 1
ATOM 649 N N . ARG A 1 82 ? 8.846 6.462 -26.292 1.00 93.69 82 ARG A N 1
ATOM 650 C CA . ARG A 1 82 ? 8.651 6.807 -27.706 1.00 93.69 82 ARG A CA 1
ATOM 651 C C . ARG A 1 82 ? 9.210 5.700 -28.600 1.00 93.69 82 ARG A C 1
ATOM 653 O O . ARG A 1 82 ? 10.219 5.080 -28.276 1.00 93.69 82 ARG A O 1
ATOM 660 N N . ARG A 1 83 ? 8.649 5.543 -29.803 1.00 92.50 83 ARG A N 1
ATOM 661 C CA . ARG A 1 83 ? 9.089 4.535 -30.789 1.00 92.50 83 ARG A CA 1
ATOM 662 C C . ARG A 1 83 ? 10.601 4.553 -31.065 1.00 92.50 83 ARG A C 1
ATOM 664 O O . ARG A 1 83 ? 11.212 3.502 -31.204 1.00 92.50 83 ARG A O 1
ATOM 671 N N . ARG A 1 84 ? 11.226 5.737 -31.096 1.00 95.81 84 ARG A N 1
ATOM 672 C CA . ARG A 1 84 ? 12.685 5.872 -31.290 1.00 95.81 84 ARG A CA 1
ATOM 673 C C . ARG A 1 84 ? 13.495 5.310 -30.120 1.00 95.81 84 ARG A C 1
ATOM 675 O O . ARG A 1 84 ? 14.576 4.778 -30.332 1.00 95.81 84 ARG A O 1
ATOM 682 N N . GLU A 1 85 ? 12.995 5.448 -28.898 1.00 95.62 85 GLU A N 1
ATOM 683 C CA . GLU A 1 85 ? 13.645 4.917 -27.697 1.00 95.62 85 GLU A CA 1
ATOM 684 C C . GLU A 1 85 ? 13.516 3.397 -27.659 1.00 95.62 85 GLU A C 1
ATOM 686 O O . GLU A 1 85 ? 14.498 2.707 -27.409 1.00 95.62 85 GLU A O 1
ATOM 691 N N . LEU A 1 86 ? 12.343 2.880 -28.031 1.00 95.31 86 LEU A N 1
ATOM 692 C CA . LEU A 1 86 ? 12.120 1.449 -28.192 1.00 95.31 86 LEU A CA 1
ATOM 693 C C . LEU A 1 86 ? 13.060 0.840 -29.244 1.00 95.31 86 LEU A C 1
ATOM 695 O O . LEU A 1 86 ? 13.697 -0.175 -28.981 1.00 95.31 86 LEU A O 1
ATOM 699 N N . GLN A 1 87 ? 13.224 1.493 -30.400 1.00 96.88 87 GLN A N 1
ATOM 700 C CA . GLN A 1 87 ? 14.170 1.038 -31.424 1.00 96.88 87 GLN A CA 1
ATOM 701 C C . GLN A 1 87 ? 15.607 0.987 -30.893 1.00 96.88 87 GLN A C 1
ATOM 703 O O . GLN A 1 87 ? 16.338 0.044 -31.181 1.00 96.88 87 GLN A O 1
ATOM 708 N N . LYS A 1 88 ? 16.022 1.984 -30.101 1.00 97.75 88 LYS A N 1
ATOM 709 C CA . LYS A 1 88 ? 17.353 1.986 -29.478 1.00 97.75 88 LYS A CA 1
ATOM 710 C C . LYS A 1 88 ? 17.529 0.807 -28.520 1.00 97.75 88 LYS A C 1
ATOM 712 O O . LYS A 1 88 ? 18.586 0.189 -28.556 1.00 97.75 88 LYS A O 1
ATOM 717 N N . LEU A 1 89 ? 16.511 0.472 -27.724 1.00 96.44 89 LEU A N 1
ATOM 718 C CA . LEU A 1 89 ? 16.549 -0.695 -26.836 1.00 96.44 89 LEU A CA 1
ATOM 719 C C . LEU A 1 89 ? 16.729 -1.995 -27.628 1.00 96.44 89 LEU A C 1
ATOM 721 O O . LEU A 1 89 ? 17.651 -2.753 -27.343 1.00 96.44 89 LEU A O 1
ATOM 725 N N . PHE A 1 90 ? 15.932 -2.207 -28.680 1.00 97.62 90 PHE A N 1
ATOM 726 C CA . PHE A 1 90 ? 16.082 -3.386 -29.540 1.00 97.62 90 PHE A CA 1
ATOM 727 C C . PHE A 1 90 ? 17.443 -3.442 -30.238 1.00 97.62 90 PHE A C 1
ATOM 729 O O . PHE A 1 90 ? 18.030 -4.515 -30.336 1.00 97.62 90 PHE A O 1
ATOM 736 N N . ASN A 1 91 ? 17.986 -2.301 -30.669 1.00 98.00 91 ASN A N 1
ATOM 737 C CA . ASN A 1 91 ? 19.319 -2.248 -31.268 1.00 98.00 91 ASN A CA 1
ATOM 738 C C . ASN A 1 91 ? 20.423 -2.627 -30.268 1.00 98.00 91 ASN A C 1
ATOM 740 O O . ASN A 1 91 ? 21.417 -3.223 -30.671 1.00 98.00 91 ASN A O 1
ATOM 744 N N . VAL A 1 92 ? 20.274 -2.281 -28.985 1.00 98.00 92 VAL A N 1
ATOM 745 C CA . VAL A 1 92 ? 21.211 -2.708 -27.932 1.00 98.00 92 VAL A CA 1
ATOM 746 C C . VAL A 1 92 ? 21.114 -4.217 -27.723 1.00 98.00 92 VAL A C 1
ATOM 748 O O . VAL A 1 92 ? 22.141 -4.886 -27.743 1.00 98.00 92 VAL A O 1
ATOM 751 N N . CYS A 1 93 ? 19.900 -4.765 -27.618 1.00 98.06 93 CYS A N 1
ATOM 752 C CA . CYS A 1 93 ? 19.694 -6.211 -27.513 1.00 98.06 93 CYS A CA 1
ATOM 753 C C . CYS A 1 93 ? 20.255 -6.976 -28.723 1.00 98.06 93 CYS A C 1
ATOM 755 O O . CYS A 1 93 ? 20.834 -8.042 -28.553 1.00 98.06 93 CYS A O 1
ATOM 757 N N . ALA A 1 94 ? 20.116 -6.430 -29.935 1.00 97.44 94 ALA A N 1
ATOM 758 C CA . ALA A 1 94 ? 20.611 -7.051 -31.164 1.00 97.44 94 ALA A CA 1
ATOM 759 C C . A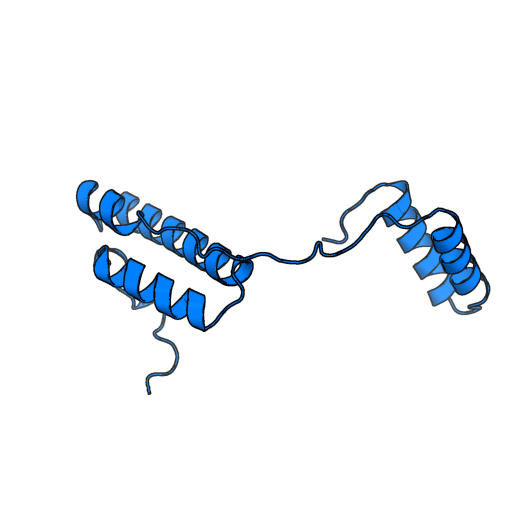LA A 1 94 ? 22.146 -7.056 -31.277 1.00 97.44 94 ALA A C 1
ATOM 761 O O . ALA A 1 94 ? 22.699 -7.920 -31.949 1.00 97.44 94 ALA A O 1
ATOM 762 N N . LYS A 1 95 ? 22.831 -6.101 -30.634 1.00 98.19 95 LYS A N 1
ATOM 763 C CA . LYS A 1 95 ? 24.301 -6.039 -30.577 1.00 98.19 95 LYS A CA 1
ATOM 764 C C . LYS A 1 95 ? 24.901 -6.931 -29.487 1.00 98.19 95 LYS A C 1
ATOM 766 O O . LYS A 1 95 ? 26.112 -7.119 -29.470 1.00 98.19 95 LYS A O 1
ATOM 771 N N . ASP A 1 96 ? 24.086 -7.440 -28.564 1.00 97.56 96 ASP A N 1
ATOM 772 C CA . ASP A 1 96 ? 24.529 -8.374 -27.532 1.00 97.56 96 ASP A CA 1
ATOM 773 C C . ASP A 1 96 ? 24.474 -9.810 -28.073 1.00 97.56 96 ASP A C 1
ATOM 775 O O . ASP A 1 96 ? 23.405 -10.407 -28.195 1.00 97.56 96 ASP A O 1
ATOM 779 N N . GLU A 1 97 ? 25.641 -10.368 -28.401 1.00 97.00 97 GLU A N 1
ATOM 780 C CA . GLU A 1 97 ? 25.772 -11.708 -28.996 1.00 97.00 97 GLU A CA 1
ATOM 781 C C . GLU A 1 97 ? 25.429 -12.851 -28.024 1.00 97.00 97 GLU A C 1
ATOM 783 O O . GLU A 1 97 ? 25.240 -14.002 -28.433 1.00 97.00 97 GLU A O 1
ATOM 788 N N . ARG A 1 98 ? 25.310 -12.553 -26.726 1.00 98.06 98 ARG A N 1
ATOM 789 C CA . ARG A 1 98 ? 24.950 -13.539 -25.704 1.00 98.06 98 ARG A CA 1
ATOM 790 C C . ARG A 1 98 ? 23.469 -13.904 -25.805 1.00 98.06 98 ARG A C 1
ATOM 792 O O . ARG A 1 98 ? 22.634 -13.167 -26.324 1.00 98.06 98 ARG A O 1
ATOM 799 N N . ILE A 1 99 ? 23.094 -15.018 -25.179 1.00 97.31 99 ILE A N 1
ATOM 800 C CA . ILE A 1 99 ? 21.683 -15.425 -25.027 1.00 97.31 99 ILE A CA 1
ATOM 801 C C . ILE A 1 99 ? 20.846 -14.322 -24.346 1.00 97.31 99 ILE A C 1
ATOM 803 O O . ILE A 1 99 ? 19.666 -14.161 -24.659 1.00 97.31 99 ILE A O 1
ATOM 807 N N . ALA A 1 100 ? 21.469 -13.528 -23.467 1.00 97.50 100 ALA A N 1
ATOM 808 C CA . ALA A 1 100 ? 20.843 -12.383 -22.812 1.00 97.50 100 ALA A CA 1
ATOM 809 C C . ALA A 1 100 ? 20.244 -11.379 -23.812 1.00 97.50 100 ALA A C 1
ATOM 811 O O . ALA A 1 100 ? 19.108 -10.964 -23.611 1.00 97.50 100 ALA A O 1
ATOM 812 N N . GLY A 1 101 ? 20.926 -11.073 -24.924 1.00 97.75 101 GLY A N 1
ATOM 813 C CA . GLY A 1 101 ? 20.425 -10.138 -25.937 1.00 97.75 101 GLY A CA 1
ATOM 814 C C . GLY A 1 101 ? 19.098 -10.585 -26.553 1.00 97.75 101 GLY A C 1
ATOM 815 O O . GLY A 1 101 ? 18.113 -9.843 -26.543 1.00 97.75 101 GLY A O 1
ATOM 816 N N . ARG A 1 102 ? 19.028 -11.843 -27.012 1.00 97.88 102 ARG A N 1
ATOM 817 C CA . ARG A 1 102 ? 17.792 -12.432 -27.568 1.00 97.88 102 ARG A CA 1
ATOM 818 C C . ARG A 1 102 ? 16.673 -12.510 -26.526 1.00 97.88 102 ARG A C 1
ATOM 820 O O . ARG A 1 102 ? 15.526 -12.193 -26.836 1.00 97.88 102 ARG A O 1
ATOM 827 N N . ARG A 1 103 ? 17.006 -12.905 -25.292 1.00 97.62 103 ARG A N 1
ATOM 828 C CA . ARG A 1 103 ? 16.052 -12.981 -24.177 1.00 97.62 103 ARG A CA 1
ATOM 829 C C . ARG A 1 103 ? 15.467 -11.607 -23.855 1.00 97.62 103 ARG A C 1
ATOM 831 O O . ARG A 1 103 ? 14.253 -11.477 -23.741 1.00 97.62 103 ARG A O 1
ATOM 838 N N . ASP A 1 104 ? 16.310 -10.592 -23.718 1.00 97.62 104 ASP A N 1
ATOM 839 C CA . ASP A 1 104 ? 15.887 -9.253 -23.317 1.00 97.62 104 ASP A CA 1
ATOM 840 C C . ASP A 1 104 ? 15.040 -8.597 -24.419 1.00 97.62 104 ASP A C 1
ATOM 842 O O . ASP A 1 104 ? 14.009 -7.997 -24.115 1.00 97.62 104 ASP A O 1
ATOM 846 N N . ALA A 1 105 ? 15.382 -8.809 -25.699 1.00 97.19 105 ALA A N 1
ATOM 847 C CA . ALA A 1 105 ? 14.528 -8.417 -26.823 1.00 97.19 105 ALA A CA 1
ATOM 848 C C . ALA A 1 105 ? 13.140 -9.076 -26.751 1.00 97.19 105 ALA A C 1
ATOM 850 O O . ALA A 1 105 ? 12.129 -8.389 -26.899 1.00 97.19 105 ALA A O 1
ATOM 851 N N . ALA A 1 106 ? 13.074 -10.386 -26.489 1.00 96.44 106 ALA A N 1
ATOM 852 C CA . ALA A 1 106 ? 11.804 -11.098 -26.355 1.00 96.44 106 ALA A CA 1
ATOM 853 C C . ALA A 1 106 ? 10.975 -10.573 -25.170 1.00 96.44 106 ALA A C 1
ATOM 855 O O . ALA A 1 106 ? 9.788 -10.295 -25.330 1.00 96.44 106 ALA A O 1
ATOM 856 N N . ILE A 1 107 ? 11.599 -10.359 -24.006 1.00 95.75 107 ILE A N 1
ATOM 857 C CA . ILE A 1 107 ? 10.940 -9.780 -22.826 1.00 95.75 107 ILE A CA 1
ATOM 858 C C . ILE A 1 107 ? 10.376 -8.392 -23.153 1.00 95.75 107 ILE A C 1
ATOM 860 O O . ILE A 1 107 ? 9.213 -8.123 -22.859 1.00 95.75 107 ILE A O 1
ATOM 864 N N . ILE A 1 108 ? 11.159 -7.516 -23.792 1.00 95.25 108 ILE A N 1
ATOM 865 C CA . ILE A 1 108 ? 10.703 -6.173 -24.179 1.00 95.25 108 ILE A CA 1
ATOM 866 C C . ILE A 1 108 ? 9.543 -6.257 -25.174 1.00 95.25 108 ILE A C 1
ATOM 868 O O . ILE A 1 108 ? 8.558 -5.542 -25.004 1.00 95.25 108 ILE A O 1
ATOM 872 N N . ALA A 1 109 ? 9.627 -7.124 -26.187 1.00 94.75 109 ALA A N 1
ATOM 873 C CA . ALA A 1 109 ? 8.569 -7.295 -27.180 1.00 94.75 109 ALA A CA 1
ATOM 874 C C . ALA A 1 109 ? 7.251 -7.753 -26.540 1.00 94.75 109 ALA A C 1
ATOM 876 O O . ALA A 1 109 ? 6.199 -7.194 -26.840 1.00 94.75 109 ALA A O 1
ATOM 877 N N . VAL A 1 110 ? 7.317 -8.712 -25.616 1.00 94.56 110 VAL A N 1
ATOM 878 C CA . VAL A 1 110 ? 6.151 -9.242 -24.899 1.00 94.56 110 VAL A CA 1
ATOM 879 C C . VAL A 1 110 ? 5.560 -8.198 -23.944 1.00 94.56 110 VAL A C 1
ATOM 881 O O . VAL A 1 110 ? 4.354 -7.954 -23.972 1.00 94.56 110 VAL A O 1
ATOM 884 N N . LEU A 1 111 ? 6.394 -7.525 -23.142 1.00 93.62 111 LEU A N 1
ATOM 885 C CA . LEU A 1 111 ? 5.937 -6.500 -22.197 1.00 93.62 111 LEU A CA 1
ATOM 886 C C . LEU A 1 111 ? 5.354 -5.272 -22.910 1.00 93.62 111 LEU A C 1
ATOM 888 O O . LEU A 1 111 ? 4.279 -4.803 -22.545 1.00 93.62 111 LEU A O 1
ATOM 892 N N . TYR A 1 112 ? 6.049 -4.747 -23.923 1.00 91.94 112 TYR A N 1
ATOM 893 C CA . TYR A 1 112 ? 5.631 -3.533 -24.626 1.00 91.94 112 TYR A CA 1
ATOM 894 C C . TYR A 1 112 ? 4.508 -3.801 -25.632 1.00 91.94 112 TYR A C 1
ATOM 896 O O . TYR A 1 112 ? 3.564 -3.022 -25.709 1.00 91.94 112 TYR A O 1
ATOM 904 N N . GLY A 1 113 ? 4.597 -4.893 -26.397 1.00 91.00 113 GLY A N 1
ATOM 905 C CA . GLY A 1 113 ? 3.608 -5.240 -27.419 1.00 91.00 113 GLY A CA 1
ATOM 906 C C . GLY A 1 113 ? 2.302 -5.778 -26.837 1.00 91.00 113 GLY A C 1
ATOM 907 O O . GLY A 1 113 ? 1.237 -5.471 -27.361 1.00 91.00 113 GLY A O 1
ATOM 908 N N . GLY A 1 114 ? 2.376 -6.544 -25.743 1.00 91.00 114 GLY A N 1
ATOM 909 C CA . GLY A 1 114 ? 1.204 -7.120 -25.077 1.00 91.00 114 GLY A CA 1
ATOM 910 C C . GLY A 1 114 ? 0.642 -6.284 -23.925 1.00 91.00 114 GLY A C 1
ATOM 911 O O . GLY A 1 114 ? -0.410 -6.624 -23.394 1.00 91.00 114 GLY A O 1
ATOM 912 N N . GLY A 1 115 ? 1.336 -5.223 -23.493 1.00 89.81 115 GLY A N 1
ATOM 913 C CA . GLY A 1 115 ? 0.930 -4.425 -22.328 1.00 89.81 115 GLY A CA 1
ATOM 914 C C . GLY A 1 115 ? 0.928 -5.213 -21.010 1.00 89.81 115 GLY A C 1
ATOM 915 O O . GLY A 1 115 ? 0.206 -4.863 -20.075 1.00 89.81 115 GLY A O 1
ATOM 916 N N . LEU A 1 116 ? 1.705 -6.296 -20.940 1.00 90.25 116 LEU A N 1
ATOM 917 C CA . LEU A 1 116 ? 1.699 -7.223 -19.813 1.00 90.25 116 LEU A CA 1
ATOM 918 C C . LEU A 1 116 ? 2.420 -6.635 -18.596 1.00 90.25 116 LEU A C 1
ATOM 920 O O . LEU A 1 116 ? 3.428 -5.932 -18.711 1.00 90.25 116 LEU A O 1
ATOM 924 N N . ARG A 1 117 ? 1.922 -6.960 -17.399 1.00 89.00 117 ARG A N 1
ATOM 925 C CA . ARG A 1 117 ? 2.628 -6.683 -16.143 1.00 89.00 117 ARG A CA 1
ATOM 926 C C . ARG A 1 117 ? 3.656 -7.783 -15.892 1.00 89.00 117 ARG A C 1
ATOM 928 O O . ARG A 1 117 ? 3.435 -8.937 -16.225 1.00 89.00 117 ARG A O 1
ATOM 935 N N . ARG A 1 118 ? 4.781 -7.410 -15.280 1.00 85.31 118 ARG A N 1
ATOM 936 C CA . ARG A 1 118 ? 5.862 -8.337 -14.896 1.00 85.31 118 ARG A CA 1
ATOM 937 C C . ARG A 1 118 ? 5.474 -9.291 -13.748 1.00 85.31 118 ARG A C 1
ATOM 939 O O . ARG A 1 118 ? 6.193 -10.254 -13.513 1.00 85.31 118 ARG A O 1
ATOM 946 N N . SER A 1 119 ? 4.428 -8.943 -13.000 1.00 67.44 119 SER A N 1
ATOM 947 C CA . SER A 1 119 ? 4.001 -9.565 -11.740 1.00 67.44 119 SER A CA 1
ATOM 948 C C . SER A 1 119 ? 3.460 -10.971 -11.912 1.00 67.44 119 SER A C 1
ATOM 950 O O . SER A 1 119 ? 2.580 -11.106 -12.792 1.00 67.44 119 SER A O 1
#

Radius of gyration: 23.18 Å; chains: 1; bounding box: 46×30×55 Å

pLDDT: mean 91.53, std 11.14, range [36.25, 98.19]

Foldseek 3Di:
DDDDDDPVPDLLLPAALVNLQVLLVVLLVVDDQVRSQVVLVVSLVSLVVCVVVVSHDPVRNVRNNPRDGNDDDDDPPDDDDDPVNLVVLLVVLVPPPDPSSVVSNVVSCCCVVVVDDPD

Secondary structure (DSSP, 8-state):
------GGGS-GGG--HHHHHHHHHHHHHHS-HHHHHHHHHHHHHHHHHHHHTTSS-HHHHHHHH--PPPP-----S--PPPHHHHHHHHHHHHH--SHHHHHHHHHHHHHHHH-----

Sequence (119 aa):
MCEFCDPLRIPWGALRREHTQALRAKLAERYEPAGANTRLSALRGVLKEAWLLGQMDAELYHRAIEIKTVKGEKLPSGRHIRRRELQKLFNVCAKDERIAGRRDAAIIAVLYGGGLRRS